Protein AF-X1PPX0-F1 (afdb_monomer)

Mean predicted aligned error: 3.41 Å

Foldseek 3Di:
DAWDPDFDDPVVQVVCPQAKHWDADPNTTDIDGDDDDD

Structure (mmCIF, N/CA/C/O backbone):
data_AF-X1PPX0-F1
#
_entry.id   AF-X1PPX0-F1
#
loop_
_atom_site.group_PDB
_atom_site.id
_atom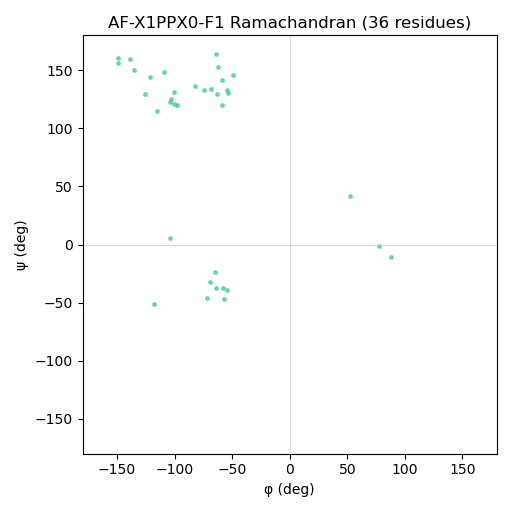_site.type_symbol
_atom_site.label_atom_id
_atom_site.label_alt_id
_atom_site.label_comp_id
_atom_site.label_asym_id
_atom_site.label_entity_id
_atom_site.label_seq_id
_atom_site.pdbx_PDB_ins_code
_atom_site.Cartn_x
_atom_site.Cartn_y
_atom_site.Cartn_z
_atom_site.occupancy
_atom_site.B_iso_or_equiv
_atom_site.auth_seq_id
_atom_site.auth_comp_id
_atom_site.auth_asym_id
_atom_site.auth_atom_id
_atom_site.pdbx_PDB_model_num
ATOM 1 N N . MET A 1 1 ? 8.216 7.335 6.494 1.00 81.94 1 MET A N 1
ATOM 2 C CA . MET A 1 1 ? 8.273 6.654 5.184 1.00 81.94 1 MET A CA 1
ATOM 3 C C . MET A 1 1 ? 9.348 5.593 5.282 1.00 81.94 1 MET A C 1
ATOM 5 O O . MET A 1 1 ? 10.476 5.931 5.616 1.00 81.94 1 MET A O 1
ATOM 9 N N . ALA A 1 2 ? 8.974 4.333 5.100 1.00 90.75 2 ALA A N 1
ATOM 10 C CA . ALA A 1 2 ? 9.881 3.197 5.061 1.00 90.75 2 ALA A CA 1
ATOM 11 C C . ALA A 1 2 ? 10.116 2.818 3.597 1.00 90.75 2 ALA A C 1
ATOM 13 O O . ALA A 1 2 ? 9.158 2.713 2.832 1.00 90.75 2 ALA A O 1
ATOM 14 N N . LYS A 1 3 ? 11.379 2.639 3.209 1.00 93.31 3 LYS A N 1
ATOM 15 C CA . LYS A 1 3 ? 11.740 2.153 1.875 1.00 93.31 3 LYS A CA 1
ATOM 16 C C . LYS A 1 3 ? 11.635 0.636 1.862 1.00 93.31 3 LYS A C 1
ATOM 18 O O . LYS A 1 3 ? 12.093 -0.015 2.798 1.00 93.31 3 LYS A O 1
ATOM 23 N N . LEU A 1 4 ? 11.053 0.093 0.807 1.00 92.50 4 LEU A N 1
ATOM 24 C CA . LEU A 1 4 ? 10.923 -1.339 0.596 1.00 92.50 4 LEU A CA 1
ATOM 25 C C . LEU A 1 4 ? 11.842 -1.767 -0.550 1.00 92.50 4 LEU A C 1
ATOM 27 O O . LEU A 1 4 ? 12.073 -1.009 -1.491 1.00 92.50 4 LEU A O 1
ATOM 31 N N . LEU A 1 5 ? 12.348 -2.998 -0.473 1.00 92.38 5 LEU A N 1
ATOM 32 C CA . LEU A 1 5 ? 13.121 -3.604 -1.563 1.00 92.38 5 LEU A CA 1
ATOM 33 C C . LEU A 1 5 ? 12.235 -3.908 -2.780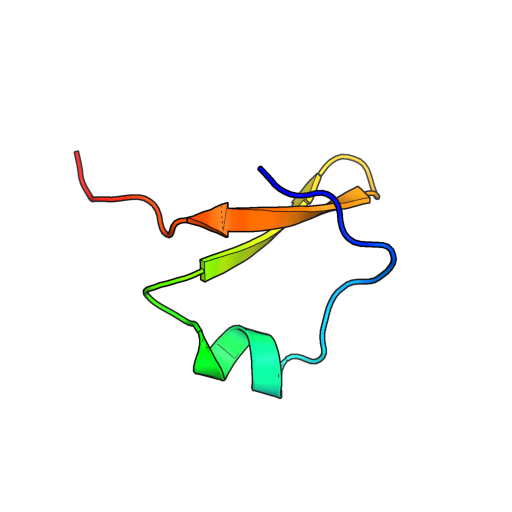 1.00 92.38 5 LEU A C 1
ATOM 35 O O . LEU A 1 5 ? 12.694 -3.828 -3.914 1.00 92.38 5 LEU A O 1
ATOM 39 N N . ALA A 1 6 ? 10.963 -4.229 -2.540 1.00 93.12 6 ALA A N 1
ATOM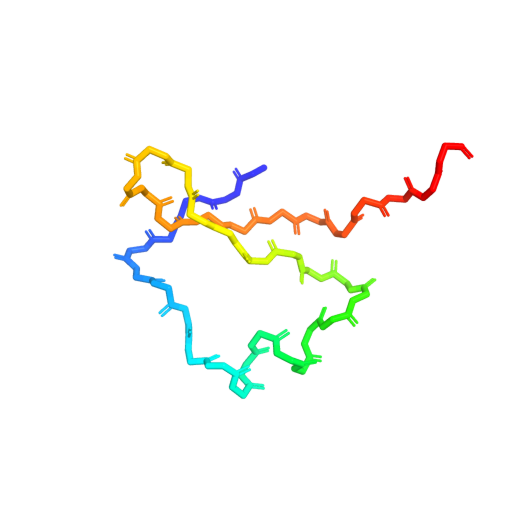 40 C CA . ALA A 1 6 ? 9.954 -4.495 -3.556 1.00 93.12 6 ALA A CA 1
ATOM 41 C C . ALA A 1 6 ? 8.567 -4.073 -3.050 1.00 93.12 6 ALA A C 1
ATOM 43 O O . ALA A 1 6 ? 8.335 -4.004 -1.840 1.00 93.12 6 ALA A O 1
ATOM 44 N N . LEU A 1 7 ? 7.643 -3.796 -3.973 1.00 92.12 7 LEU A N 1
ATOM 45 C CA . LEU A 1 7 ? 6.249 -3.536 -3.619 1.00 92.12 7 LEU A CA 1
ATOM 46 C C . LEU A 1 7 ? 5.565 -4.867 -3.234 1.00 92.12 7 LEU A C 1
ATOM 48 O O . LEU A 1 7 ? 5.733 -5.846 -3.964 1.00 92.12 7 LEU A O 1
ATOM 52 N N . PRO A 1 8 ? 4.817 -4.936 -2.116 1.00 92.94 8 PRO A N 1
ATOM 53 C CA . PRO A 1 8 ? 4.100 -6.148 -1.728 1.00 92.94 8 PRO A CA 1
ATOM 54 C C . PRO A 1 8 ? 3.006 -6.515 -2.735 1.00 92.94 8 PRO A C 1
ATOM 56 O O . PRO A 1 8 ? 2.571 -5.681 -3.532 1.00 92.94 8 PRO A O 1
ATOM 59 N N . SER A 1 9 ? 2.518 -7.756 -2.670 1.00 95.25 9 SER A N 1
ATOM 60 C CA . SER A 1 9 ? 1.354 -8.167 -3.457 1.00 95.25 9 SER A CA 1
ATOM 61 C C . SER A 1 9 ? 0.112 -7.361 -3.068 1.00 95.25 9 SER A C 1
ATOM 63 O O . SER A 1 9 ? -0.032 -6.912 -1.928 1.00 95.25 9 SER A O 1
ATOM 65 N N . THR A 1 10 ? -0.817 -7.212 -4.012 1.00 92.25 10 THR A N 1
ATOM 66 C CA . THR A 1 10 ? -2.074 -6.475 -3.808 1.00 92.25 10 THR A CA 1
ATOM 67 C C . THR A 1 10 ? -2.863 -6.987 -2.606 1.00 92.25 10 THR A C 1
ATOM 69 O O . THR A 1 10 ? -3.337 -6.183 -1.817 1.00 92.25 10 THR A O 1
ATOM 72 N N . ALA A 1 11 ? -2.890 -8.304 -2.382 1.00 95.12 11 ALA A N 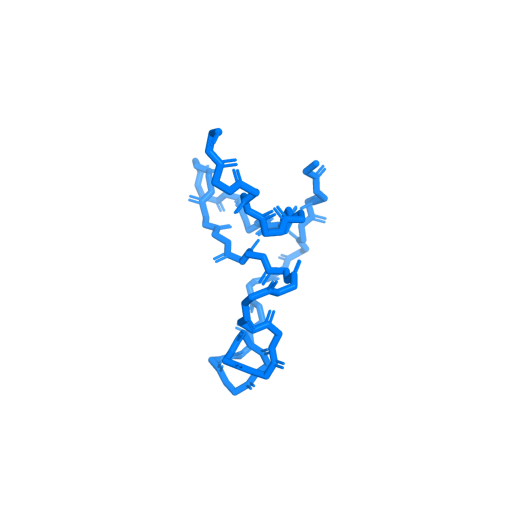1
ATOM 73 C CA . ALA A 1 11 ? -3.549 -8.911 -1.224 1.00 95.12 11 ALA A CA 1
ATOM 74 C C . ALA A 1 11 ? -3.007 -8.401 0.126 1.00 95.12 11 ALA A C 1
ATOM 76 O O . ALA A 1 11 ? -3.770 -8.213 1.071 1.00 95.12 11 ALA A O 1
ATOM 77 N N . ILE A 1 12 ? -1.695 -8.153 0.221 1.00 94.00 12 ILE A N 1
ATOM 78 C CA . ILE A 1 12 ? -1.082 -7.588 1.429 1.00 94.00 12 ILE A CA 1
ATOM 79 C C . ILE A 1 12 ? -1.465 -6.113 1.561 1.00 94.00 12 ILE A C 1
ATOM 81 O O . ILE A 1 12 ? -1.867 -5.681 2.637 1.00 94.00 12 ILE A O 1
AT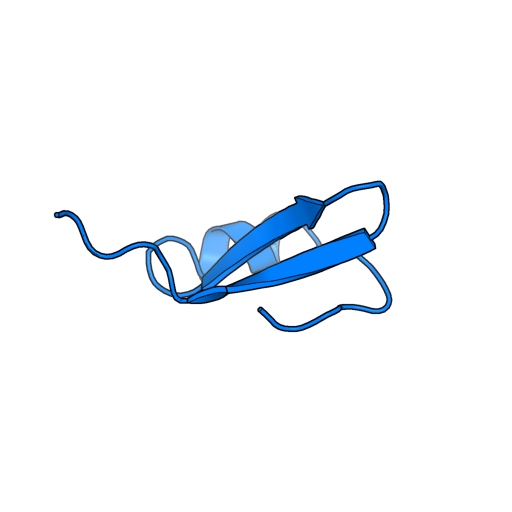OM 85 N N . ILE A 1 13 ? -1.366 -5.348 0.471 1.00 94.19 13 ILE A N 1
ATOM 86 C CA . ILE A 1 13 ? -1.707 -3.918 0.455 1.00 94.19 13 ILE A CA 1
ATOM 87 C C . ILE A 1 13 ? -3.159 -3.709 0.903 1.00 94.19 13 ILE A C 1
ATOM 89 O O . ILE A 1 13 ? -3.420 -2.884 1.779 1.00 94.19 13 ILE A O 1
ATOM 93 N N . ASP A 1 14 ? -4.083 -4.504 0.364 1.00 93.81 14 ASP A N 1
ATOM 94 C CA . ASP A 1 14 ? -5.503 -4.444 0.702 1.00 93.81 14 ASP A CA 1
ATOM 95 C C . ASP A 1 14 ? -5.761 -4.813 2.168 1.00 93.81 14 ASP A C 1
ATOM 97 O O . ASP A 1 14 ? -6.578 -4.168 2.828 1.00 93.81 14 ASP A O 1
ATOM 101 N N . GLY A 1 15 ? -5.022 -5.785 2.713 1.00 95.88 15 GLY A N 1
ATOM 102 C CA . GLY A 1 15 ? -5.129 -6.186 4.118 1.00 95.88 15 GLY A CA 1
ATOM 103 C C . GLY A 1 15 ? -4.710 -5.104 5.122 1.00 95.88 15 GLY A C 1
ATOM 104 O O . GLY A 1 15 ? -5.169 -5.115 6.261 1.00 95.88 15 GLY A O 1
ATOM 105 N N . PHE A 1 16 ? -3.874 -4.148 4.710 1.00 93.81 16 PHE A N 1
ATOM 106 C CA . PHE A 1 16 ? -3.399 -3.050 5.561 1.00 93.81 16 PHE A CA 1
ATOM 107 C C . PHE A 1 16 ? -4.067 -1.701 5.271 1.00 93.81 16 PHE A C 1
ATOM 109 O O . PHE A 1 16 ? -3.695 -0.684 5.872 1.00 93.81 16 PHE A O 1
ATOM 116 N N . LYS A 1 17 ? -5.065 -1.674 4.382 1.00 91.00 17 LYS A N 1
ATOM 117 C CA . LYS A 1 17 ? -5.813 -0.466 4.032 1.00 91.00 17 LYS A CA 1
ATOM 118 C C . LYS A 1 17 ? -6.382 0.206 5.287 1.00 91.00 17 LYS A C 1
ATOM 120 O O . LYS A 1 17 ? -7.004 -0.434 6.126 1.00 91.00 17 LYS A O 1
ATOM 125 N N . GLY A 1 18 ? -6.157 1.510 5.431 1.00 91.94 18 GLY A N 1
ATOM 126 C CA . GLY A 1 18 ? -6.539 2.276 6.626 1.00 91.94 18 GLY A CA 1
ATOM 127 C C . GLY A 1 18 ? -5.487 2.295 7.742 1.00 91.94 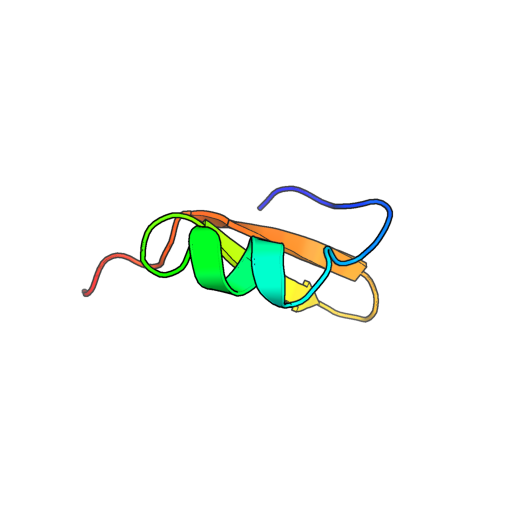18 GLY A C 1
ATOM 128 O O . GLY A 1 18 ? -5.602 3.109 8.654 1.00 91.94 18 GLY A O 1
ATOM 129 N N . THR A 1 19 ? -4.440 1.464 7.659 1.00 93.50 19 THR A N 1
ATOM 130 C CA . THR A 1 19 ? -3.336 1.437 8.638 1.00 93.50 19 THR A CA 1
ATOM 131 C C . THR A 1 19 ? -1.991 1.780 8.001 1.00 93.50 19 THR A C 1
ATOM 133 O O . THR A 1 19 ? -1.291 2.676 8.479 1.00 93.50 19 THR A O 1
ATOM 136 N N . ILE A 1 20 ? -1.636 1.114 6.898 1.00 93.38 20 ILE A N 1
ATOM 137 C CA . ILE A 1 20 ? -0.394 1.347 6.152 1.00 93.38 20 ILE A CA 1
ATOM 138 C C . ILE A 1 20 ? -0.742 1.616 4.692 1.00 93.38 20 ILE A C 1
ATOM 140 O O . ILE A 1 20 ? -1.486 0.869 4.067 1.00 93.38 20 ILE A O 1
ATOM 144 N N . ASP A 1 21 ? -0.193 2.700 4.160 1.00 93.00 21 ASP A N 1
ATOM 145 C CA . ASP A 1 21 ? -0.305 3.082 2.760 1.00 93.00 21 ASP A CA 1
ATOM 146 C C . ASP A 1 21 ? 0.982 2.690 2.021 1.00 93.00 21 ASP A C 1
ATOM 148 O O . ASP A 1 21 ? 2.082 3.130 2.384 1.00 93.00 21 ASP A O 1
ATOM 152 N N . PHE A 1 22 ? 0.836 1.843 1.003 1.00 94.50 22 PHE A N 1
ATOM 153 C CA . PHE A 1 22 ? 1.919 1.362 0.150 1.00 94.50 22 PHE A CA 1
ATOM 154 C C . PHE A 1 22 ? 1.871 2.094 -1.188 1.00 94.50 22 PHE A C 1
ATOM 156 O O . PHE A 1 22 ? 0.854 2.089 -1.875 1.00 94.50 22 PHE A O 1
ATOM 163 N N . TYR A 1 23 ? 2.982 2.709 -1.579 1.00 93.00 23 TYR A N 1
ATOM 164 C CA . TYR A 1 23 ? 3.052 3.545 -2.774 1.00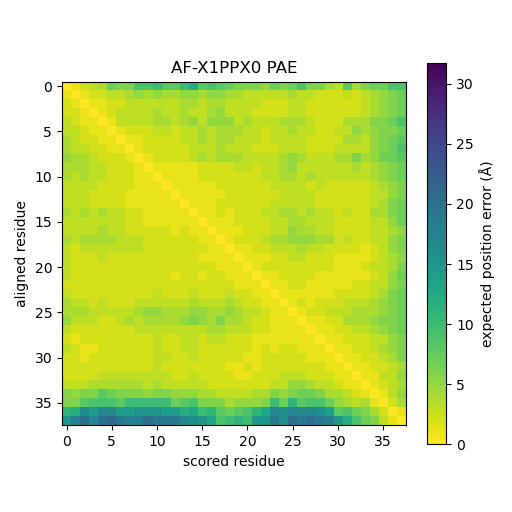 93.00 23 TYR A CA 1
ATOM 165 C C . TYR A 1 23 ? 4.443 3.501 -3.401 1.00 93.00 23 TYR A C 1
ATOM 167 O O . TYR A 1 23 ? 5.430 3.163 -2.752 1.00 93.00 23 TYR A O 1
ATOM 175 N N . VAL A 1 24 ? 4.543 3.876 -4.675 1.00 95.06 24 VAL A N 1
ATOM 176 C CA . VAL A 1 24 ? 5.829 4.002 -5.371 1.00 95.06 24 VAL A CA 1
ATOM 177 C C . VAL A 1 24 ? 6.182 5.479 -5.494 1.00 95.06 24 VAL A C 1
ATOM 179 O O . VAL A 1 24 ? 5.427 6.263 -6.064 1.00 95.06 24 VAL A O 1
ATOM 182 N N . HIS A 1 25 ? 7.344 5.871 -4.974 1.00 93.00 25 HIS A N 1
ATOM 183 C CA . HIS A 1 25 ? 7.869 7.226 -5.108 1.00 93.00 25 HIS A CA 1
ATOM 184 C C . HIS A 1 25 ? 9.160 7.212 -5.917 1.00 93.00 25 HIS A C 1
ATOM 186 O O . HIS A 1 25 ? 10.165 6.667 -5.470 1.00 93.00 25 HIS A O 1
ATOM 192 N N . ARG A 1 26 ? 9.145 7.831 -7.107 1.00 92.81 26 ARG A N 1
ATOM 193 C CA . ARG A 1 26 ? 10.310 7.890 -8.013 1.00 92.81 26 ARG A CA 1
ATOM 194 C C . ARG A 1 26 ? 10.912 6.505 -8.309 1.00 92.81 26 ARG A C 1
ATOM 196 O O . ARG A 1 26 ? 12.123 6.333 -8.287 1.00 92.81 26 ARG A O 1
ATOM 203 N N . GLY A 1 27 ? 10.053 5.510 -8.533 1.00 93.00 27 GLY A N 1
ATOM 204 C CA . GLY A 1 27 ? 10.465 4.123 -8.780 1.00 93.00 27 GLY A CA 1
ATOM 205 C C . GLY A 1 27 ? 10.883 3.341 -7.531 1.00 93.00 27 GLY A C 1
ATOM 206 O O . GLY A 1 27 ? 11.188 2.161 -7.642 1.00 93.00 27 GLY A O 1
ATOM 207 N N . ILE A 1 28 ? 10.866 3.958 -6.345 1.00 94.44 28 ILE A N 1
ATOM 208 C CA . ILE A 1 28 ? 11.194 3.300 -5.079 1.00 94.44 28 ILE A CA 1
ATOM 209 C C . ILE A 1 28 ? 9.890 2.889 -4.390 1.00 94.44 28 ILE A C 1
ATOM 211 O O . ILE A 1 28 ? 9.066 3.758 -4.081 1.00 94.44 28 ILE A O 1
ATOM 215 N N . PRO A 1 29 ? 9.686 1.590 -4.130 1.00 96.12 29 PRO A N 1
ATOM 216 C CA . PRO A 1 29 ? 8.585 1.124 -3.305 1.00 96.12 29 PRO A CA 1
ATOM 217 C C . PRO A 1 29 ? 8.718 1.654 -1.872 1.00 96.12 29 PRO A C 1
ATOM 219 O O . PRO A 1 29 ? 9.771 1.546 -1.241 1.00 96.12 29 PRO A O 1
ATOM 222 N N . CYS A 1 30 ? 7.644 2.236 -1.353 1.00 95.25 30 CYS A N 1
ATOM 223 C CA . CYS A 1 30 ? 7.594 2.894 -0.056 1.00 95.25 30 CYS A CA 1
ATOM 224 C C . CYS A 1 30 ? 6.335 2.484 0.713 1.00 95.25 30 CYS A C 1
ATOM 226 O O . CYS A 1 30 ? 5.276 2.248 0.135 1.00 95.25 30 CYS A O 1
ATOM 228 N N . ALA A 1 31 ? 6.445 2.475 2.037 1.00 95.12 31 ALA A N 1
ATOM 229 C CA . ALA A 1 31 ? 5.324 2.361 2.957 1.00 95.12 31 ALA A CA 1
ATOM 230 C C . ALA A 1 31 ? 5.281 3.575 3.892 1.00 95.12 31 ALA A C 1
ATOM 232 O O . ALA A 1 31 ? 6.314 4.109 4.320 1.00 95.12 31 ALA A O 1
ATOM 233 N N . ARG A 1 32 ? 4.084 4.028 4.246 1.00 93.44 32 ARG A N 1
ATOM 234 C CA . ARG A 1 32 ? 3.871 5.049 5.279 1.00 93.44 32 ARG A CA 1
ATOM 235 C C . ARG A 1 32 ? 2.672 4.689 6.144 1.00 93.44 32 ARG A C 1
ATOM 237 O O . ARG A 1 32 ? 1.815 3.924 5.723 1.00 93.44 32 ARG A O 1
ATOM 244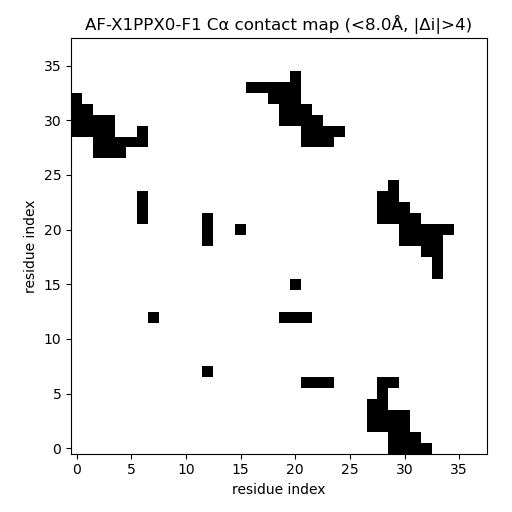 N N . ALA A 1 33 ? 2.610 5.267 7.340 1.00 93.81 33 ALA A N 1
ATOM 245 C CA . ALA A 1 33 ? 1.380 5.237 8.120 1.00 93.81 33 ALA A CA 1
ATOM 246 C C . ALA A 1 33 ? 0.255 5.889 7.308 1.00 93.81 33 ALA A C 1
ATOM 248 O O . ALA A 1 33 ? 0.500 6.881 6.610 1.00 93.81 33 ALA A O 1
ATOM 249 N N . TRP A 1 34 ? -0.948 5.322 7.394 1.00 92.38 34 TRP A N 1
ATOM 250 C CA . TRP A 1 34 ? -2.105 5.845 6.685 1.00 92.38 34 TRP A CA 1
ATOM 251 C C . TRP A 1 34 ? -2.302 7.324 7.033 1.00 92.38 34 TRP A C 1
ATOM 253 O O . TRP A 1 34 ? -2.211 7.685 8.214 1.00 92.38 34 TRP A O 1
ATOM 263 N N . PRO A 1 35 ? -2.522 8.200 6.037 1.00 87.12 35 PRO A N 1
ATOM 264 C CA . PRO A 1 35 ? -2.748 9.608 6.310 1.00 87.12 35 PRO A CA 1
ATOM 265 C C . PRO A 1 35 ? -3.975 9.743 7.213 1.00 87.12 35 PRO A C 1
ATOM 267 O O . PRO A 1 35 ? -5.071 9.306 6.863 1.00 87.12 35 PRO A O 1
ATOM 270 N N . LYS A 1 36 ? -3.778 10.327 8.396 1.00 84.62 36 LYS A N 1
ATOM 271 C CA . LYS A 1 36 ? -4.897 10.774 9.223 1.00 84.62 36 LYS A CA 1
ATOM 272 C C . LYS A 1 36 ? -5.536 11.949 8.487 1.00 84.62 36 LYS A C 1
ATOM 274 O O . LYS A 1 36 ? -4.803 12.800 7.980 1.00 84.62 36 LYS A O 1
ATOM 279 N N . SER A 1 37 ? -6.864 11.955 8.377 1.00 76.12 37 SER A N 1
ATOM 280 C CA . SER A 1 37 ? -7.592 13.121 7.864 1.00 76.12 37 SER A CA 1
ATOM 281 C C . SER A 1 37 ? -7.125 14.395 8.590 1.00 76.12 37 SER A C 1
ATOM 283 O O . SER A 1 37 ? -6.745 14.283 9.761 1.00 76.12 37 SER A O 1
ATOM 285 N N . PRO A 1 38 ? -7.095 15.551 7.900 1.00 64.44 38 PRO A N 1
ATOM 286 C CA . PRO A 1 38 ? -6.688 16.825 8.493 1.00 64.44 38 PRO A CA 1
ATOM 287 C C . PRO A 1 38 ? -7.514 17.196 9.728 1.00 64.44 38 PRO A C 1
ATOM 289 O O . PRO A 1 38 ? -8.692 16.774 9.804 1.00 64.44 38 PRO A O 1
#

Sequence (38 aa):
MAKLLALPSTAIIDGFKGTIDFYVHRGIPCARAWPKSP

Radius of gyration: 9.94 Å; Cα contacts (8 Å, |Δi|>4): 51; chains: 1; bounding box: 21×26×18 Å

pLDDT: mean 91.59, std 5.88, range [64.44, 96.12]

Secondary structure (DSSP, 8-state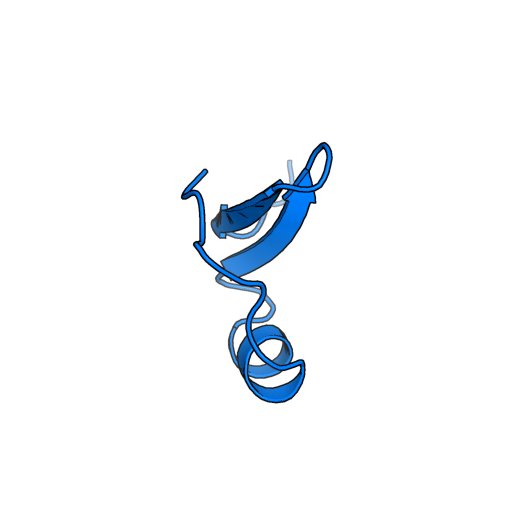):
-EE-SSPPPHHHHHHTTTTEEEEEETTEEEEEEPPPP-

Nearest PDB structures (foldseek):
  8wxs-assembly1_A  TM=5.190E-01  e=7.397E+00  Drosophila melanogaster
  2jw8-assembly1_B  TM=2.531E-01  e=8.448E+00  Severe acute respiratory syndrome-related coronavirus

Solvent-accessible surface area (backbone atoms only — not comparable to full-atom values): 2432 Å² total; per-residue (Å²): 118,46,81,42,99,61,72,77,57,68,74,58,50,63,75,32,60,88,53,42,42,75,47,71,58,97,87,39,26,32,38,32,71,39,83,72,79,133

Organism: NCBI:txid412755